Protein AF-A0AAN6IRT6-F1 (afdb_monomer)

pLDDT: mean 88.15, std 13.78, range [31.42, 97.19]

Foldseek 3Di:
DPPVPDDDDDLDAADDAQLVQLVVLCVVCSVCLVVDDPLRNLLSSLVSVQSRDDPPDGDDLQRDKDWDADDPGHIDIDGHPRCVVSVVVNVVVVVPVPD

Structure (mmCIF, N/CA/C/O backbone):
data_AF-A0AAN6IRT6-F1
#
_entry.id   AF-A0AAN6IRT6-F1
#
loop_
_atom_site.group_PDB
_atom_site.id
_atom_site.type_symbol
_atom_site.label_atom_id
_atom_site.label_alt_id
_atom_site.label_comp_id
_atom_site.label_asym_id
_atom_site.label_entity_id
_atom_site.label_seq_id
_atom_site.pdbx_PDB_ins_code
_atom_site.Cartn_x
_atom_site.Cartn_y
_atom_site.Cartn_z
_atom_site.occupancy
_atom_site.B_iso_or_equiv
_atom_site.auth_seq_id
_atom_site.auth_comp_id
_atom_site.auth_asym_id
_atom_site.auth_atom_id
_atom_site.pdbx_PDB_model_num
ATOM 1 N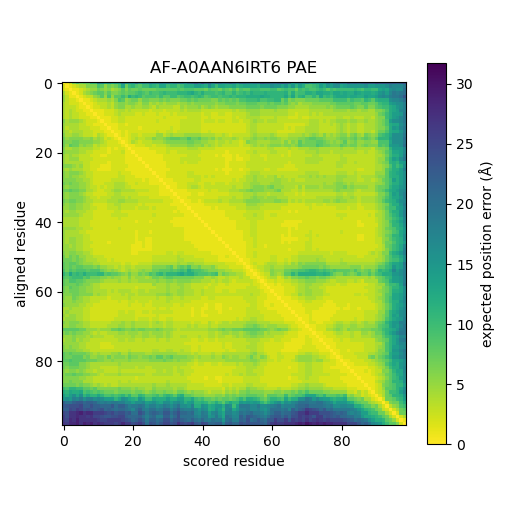 N . PHE A 1 1 ? 12.319 10.567 -4.037 1.00 60.25 1 PHE A N 1
ATOM 2 C CA . PHE A 1 1 ? 13.339 11.628 -3.938 1.00 60.25 1 PHE A CA 1
ATOM 3 C C . PHE A 1 1 ? 13.469 12.050 -2.490 1.00 60.25 1 PHE A C 1
ATOM 5 O O . PHE A 1 1 ? 12.480 12.479 -1.904 1.00 60.25 1 PHE A O 1
ATOM 12 N N . SER A 1 2 ? 14.647 11.890 -1.892 1.00 78.75 2 SER A N 1
ATOM 13 C CA . SER A 1 2 ? 14.955 12.582 -0.638 1.00 78.75 2 SER A CA 1
ATOM 14 C C . SER A 1 2 ? 15.363 14.036 -0.937 1.00 78.75 2 SER A C 1
ATOM 16 O O . SER A 1 2 ? 15.842 14.312 -2.040 1.00 78.75 2 SER A O 1
ATOM 18 N N . PRO A 1 3 ? 15.262 14.969 0.028 1.00 85.44 3 PRO A N 1
ATOM 19 C CA . PRO A 1 3 ? 15.783 16.335 -0.128 1.00 85.44 3 PRO A CA 1
ATOM 20 C C . PRO A 1 3 ? 17.285 16.398 -0.464 1.00 85.44 3 PRO A C 1
ATOM 22 O O . PRO A 1 3 ? 17.763 17.410 -0.963 1.00 85.44 3 PRO A O 1
ATOM 25 N N . SER A 1 4 ? 18.025 15.311 -0.216 1.00 88.38 4 SER A N 1
ATOM 26 C CA . SER A 1 4 ? 19.441 15.142 -0.562 1.00 88.38 4 SER A CA 1
ATOM 27 C C . SER A 1 4 ? 19.699 14.688 -2.006 1.00 88.38 4 SER A C 1
ATOM 29 O O . SER A 1 4 ? 20.850 14.465 -2.369 1.00 88.38 4 SER A O 1
ATOM 31 N N . GLY A 1 5 ? 18.659 14.529 -2.832 1.00 89.81 5 GLY A N 1
ATOM 32 C CA . GLY A 1 5 ? 18.799 14.144 -4.240 1.00 89.81 5 GLY A CA 1
ATOM 33 C C . GLY A 1 5 ? 19.062 12.655 -4.474 1.00 89.81 5 GLY A C 1
ATOM 34 O O . GLY A 1 5 ? 19.380 12.265 -5.593 1.00 89.81 5 GLY A O 1
ATOM 35 N N . ILE A 1 6 ? 18.909 11.809 -3.450 1.00 90.88 6 ILE A N 1
ATOM 36 C CA . ILE A 1 6 ? 19.066 10.360 -3.597 1.00 90.88 6 ILE A CA 1
ATOM 37 C C . ILE A 1 6 ? 17.777 9.769 -4.180 1.00 90.88 6 ILE A C 1
ATOM 39 O O . ILE A 1 6 ? 16.659 10.060 -3.726 1.00 90.88 6 ILE A O 1
ATOM 43 N N . VAL A 1 7 ? 17.958 8.925 -5.195 1.00 89.50 7 VAL A N 1
ATOM 44 C CA . VAL A 1 7 ? 16.911 8.149 -5.859 1.00 89.50 7 VAL A CA 1
ATOM 45 C C . VAL A 1 7 ? 17.329 6.690 -5.812 1.00 89.50 7 VAL A C 1
ATOM 47 O O . VAL A 1 7 ? 18.421 6.341 -6.252 1.00 89.50 7 VAL A O 1
ATOM 50 N N . SER A 1 8 ? 16.474 5.855 -5.241 1.00 90.62 8 SER A N 1
ATOM 51 C CA . SER A 1 8 ? 16.700 4.420 -5.123 1.00 90.62 8 SER A CA 1
ATOM 52 C C . SER A 1 8 ? 15.469 3.679 -5.620 1.00 90.62 8 SER A C 1
ATOM 54 O O . SER A 1 8 ? 14.353 4.194 -5.531 1.00 90.62 8 SER A O 1
ATOM 56 N N . GLU A 1 9 ? 15.697 2.487 -6.152 1.00 92.62 9 GLU A N 1
ATOM 57 C CA . GLU A 1 9 ? 14.650 1.563 -6.573 1.00 92.62 9 GLU A CA 1
ATOM 58 C C . GLU A 1 9 ? 14.217 0.712 -5.374 1.00 92.62 9 GLU A C 1
ATOM 60 O O . GLU A 1 9 ? 15.041 0.350 -4.530 1.00 92.62 9 GLU A O 1
ATOM 65 N N . TYR A 1 10 ? 12.919 0.426 -5.274 1.00 91.94 10 TYR A N 1
ATOM 66 C CA . TYR A 1 10 ? 12.336 -0.283 -4.137 1.00 91.94 10 TYR A CA 1
ATOM 67 C C . TYR A 1 10 ? 11.287 -1.287 -4.612 1.00 91.94 10 TYR A C 1
ATOM 69 O O . TYR A 1 10 ? 10.445 -0.942 -5.436 1.00 91.94 10 TYR A O 1
ATOM 77 N N . TYR A 1 11 ? 11.289 -2.482 -4.017 1.00 93.44 11 TYR A N 1
ATOM 78 C CA . TYR A 1 11 ? 10.174 -3.435 -4.122 1.00 93.44 11 TYR A CA 1
ATOM 79 C C . TYR A 1 11 ? 8.972 -3.005 -3.268 1.00 93.44 11 TYR A C 1
ATOM 81 O O . TYR A 1 11 ? 7.825 -3.208 -3.643 1.00 93.44 11 TYR A O 1
ATOM 89 N N . GLY A 1 12 ? 9.233 -2.371 -2.122 1.00 92.81 12 GLY A N 1
ATOM 90 C CA . GLY A 1 12 ? 8.223 -1.791 -1.244 1.00 92.81 12 GLY A CA 1
ATOM 91 C C . GLY A 1 12 ? 8.828 -0.650 -0.432 1.00 92.81 12 GLY A C 1
ATOM 92 O O . GLY A 1 12 ? 9.984 -0.720 -0.010 1.00 92.81 12 GLY A O 1
ATOM 93 N N . TYR A 1 13 ? 8.068 0.426 -0.237 1.00 94.06 13 TYR A N 1
ATOM 94 C CA . TYR A 1 13 ? 8.521 1.584 0.527 1.00 94.06 13 TYR A CA 1
ATOM 95 C C . TYR A 1 13 ? 7.364 2.264 1.258 1.00 94.06 13 TYR A C 1
ATOM 97 O O . TYR A 1 13 ? 6.219 2.208 0.822 1.00 94.06 13 TYR A O 1
ATOM 105 N N . SER A 1 14 ? 7.677 2.951 2.355 1.00 94.25 14 SER A N 1
ATOM 106 C CA . SER A 1 14 ? 6.714 3.730 3.137 1.00 94.25 14 SER A CA 1
ATOM 10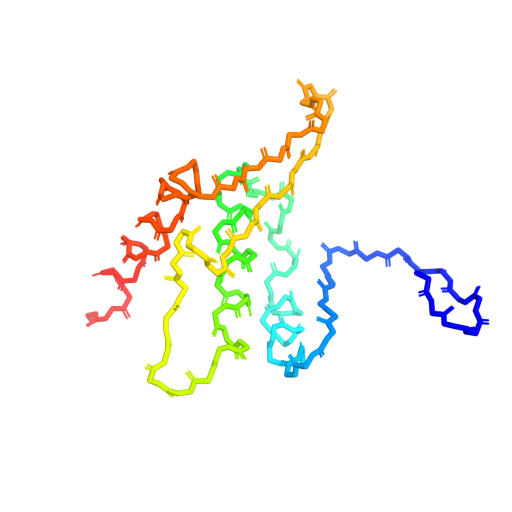7 C C . SER A 1 14 ? 7.331 5.056 3.564 1.00 94.25 14 SER A C 1
ATOM 109 O O . SER A 1 14 ? 8.510 5.110 3.925 1.00 94.25 14 SER A O 1
ATOM 111 N N . ILE A 1 15 ? 6.530 6.118 3.578 1.00 92.06 15 ILE A N 1
ATOM 112 C CA . ILE A 1 15 ? 6.961 7.475 3.933 1.00 92.06 15 ILE A CA 1
ATOM 113 C C . ILE A 1 15 ? 5.992 8.124 4.918 1.00 92.06 15 ILE A C 1
ATOM 115 O O . ILE A 1 15 ? 4.831 7.742 5.003 1.00 92.06 15 ILE A O 1
ATOM 119 N N . GLY A 1 16 ? 6.474 9.131 5.649 1.00 90.44 16 GLY A N 1
ATOM 120 C CA . GLY A 1 16 ? 5.659 9.915 6.575 1.00 90.44 16 GLY A CA 1
ATOM 121 C C . GLY A 1 16 ? 5.743 9.452 8.030 1.00 90.44 16 GLY A C 1
ATOM 122 O O . GLY A 1 16 ? 6.659 8.725 8.432 1.00 90.44 16 GLY A O 1
ATOM 123 N N . ALA A 1 17 ? 4.802 9.933 8.843 1.00 87.56 17 ALA A N 1
ATOM 124 C CA . ALA A 1 17 ? 4.759 9.658 10.274 1.00 87.56 17 ALA A CA 1
ATOM 125 C C . ALA A 1 17 ? 4.494 8.170 10.543 1.00 87.56 17 ALA A C 1
ATOM 127 O O . ALA A 1 17 ? 3.642 7.570 9.902 1.00 87.56 17 ALA A O 1
ATOM 128 N N . ARG A 1 18 ? 5.214 7.586 11.511 1.00 87.88 18 ARG A N 1
ATOM 129 C CA . ARG A 1 18 ? 5.096 6.162 11.896 1.00 87.88 18 ARG A CA 1
ATOM 130 C C . ARG A 1 18 ? 5.336 5.170 10.747 1.00 87.88 18 ARG A C 1
ATOM 132 O O . ARG A 1 18 ? 5.030 3.998 10.888 1.00 87.88 18 ARG A O 1
ATOM 139 N N . SER A 1 19 ? 5.971 5.602 9.658 1.00 91.75 19 SER A N 1
ATOM 140 C CA . SER A 1 19 ? 6.266 4.750 8.497 1.00 91.75 19 SER A CA 1
ATOM 141 C C . SER A 1 19 ? 7.179 3.560 8.808 1.00 91.75 19 SER A C 1
ATOM 143 O O . SER A 1 19 ? 7.193 2.599 8.054 1.00 91.75 19 SER A O 1
ATOM 145 N N . GLN A 1 20 ? 7.912 3.563 9.926 1.00 93.50 20 GLN A N 1
ATOM 146 C CA . GLN A 1 20 ? 8.778 2.437 10.282 1.00 93.50 20 GLN A CA 1
ATOM 147 C C . GLN A 1 20 ? 8.007 1.119 10.496 1.00 93.50 20 GLN A C 1
ATOM 149 O O . GLN A 1 20 ? 8.546 0.056 10.181 1.00 93.50 20 GLN A O 1
ATOM 154 N N . SER A 1 21 ? 6.765 1.160 10.996 1.00 92.62 21 SER A N 1
ATOM 155 C CA . SER A 1 21 ? 5.946 -0.051 11.157 1.00 92.62 21 SER A CA 1
ATOM 156 C C . SER A 1 21 ? 5.517 -0.615 9.800 1.00 92.62 21 SER A 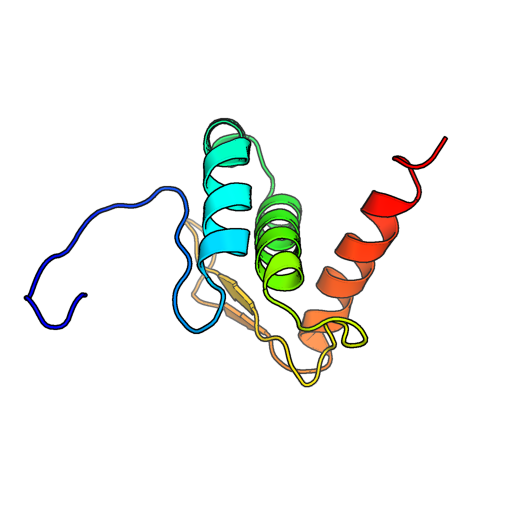C 1
ATOM 158 O O . SER A 1 21 ? 5.788 -1.784 9.529 1.00 92.62 21 SER A O 1
ATOM 160 N N . ALA A 1 22 ? 5.001 0.234 8.903 1.00 94.44 22 ALA A N 1
ATOM 161 C CA . ALA A 1 22 ? 4.729 -0.134 7.510 1.00 94.44 22 ALA A CA 1
ATOM 162 C C . ALA A 1 22 ? 5.968 -0.704 6.813 1.00 94.44 22 ALA A C 1
ATOM 164 O O . ALA A 1 22 ? 5.898 -1.748 6.173 1.00 94.44 22 ALA A O 1
ATOM 165 N N . ARG A 1 23 ? 7.128 -0.057 6.974 1.00 94.56 23 ARG A N 1
ATOM 166 C CA . ARG A 1 23 ? 8.389 -0.519 6.387 1.00 94.56 23 ARG A CA 1
ATOM 167 C C . ARG A 1 23 ? 8.749 -1.926 6.852 1.00 94.56 23 ARG A C 1
ATOM 169 O O . ARG A 1 23 ? 9.100 -2.761 6.032 1.00 94.56 23 ARG A O 1
ATOM 176 N N . THR A 1 24 ? 8.602 -2.191 8.148 1.00 94.69 24 THR A N 1
ATOM 177 C CA . THR A 1 24 ? 8.867 -3.512 8.735 1.00 94.69 24 THR A CA 1
ATOM 178 C C . THR A 1 24 ? 7.926 -4.577 8.161 1.00 94.69 24 THR A C 1
ATOM 180 O O . THR A 1 24 ? 8.350 -5.706 7.930 1.00 94.69 24 THR A O 1
ATOM 183 N N . ASN A 1 25 ? 6.659 -4.233 7.911 1.00 93.19 25 ASN A N 1
ATOM 184 C CA . ASN A 1 25 ? 5.703 -5.126 7.256 1.00 93.19 25 ASN A CA 1
ATOM 185 C C . ASN A 1 25 ? 6.136 -5.438 5.811 1.00 93.19 25 ASN A C 1
ATOM 187 O O . ASN A 1 25 ? 6.252 -6.602 5.431 1.00 93.19 25 ASN A O 1
ATOM 191 N N . LEU A 1 26 ? 6.476 -4.406 5.035 1.00 94.75 26 LEU A N 1
ATOM 192 C CA . LEU A 1 26 ? 6.936 -4.550 3.651 1.00 94.75 26 LEU A CA 1
ATOM 193 C C . LEU A 1 26 ? 8.238 -5.367 3.556 1.00 94.75 26 LEU A C 1
ATOM 195 O O . LEU A 1 26 ? 8.341 -6.258 2.719 1.00 94.75 26 LEU A O 1
ATOM 199 N N . GLU A 1 27 ? 9.203 -5.129 4.449 1.00 93.62 27 GLU A N 1
ATOM 200 C CA . GLU A 1 27 ? 10.481 -5.860 4.518 1.00 93.62 27 GLU A CA 1
ATOM 201 C C . GLU A 1 27 ? 10.306 -7.364 4.790 1.00 93.62 27 GLU A C 1
ATOM 203 O O . GLU A 1 27 ? 11.152 -8.159 4.387 1.00 93.62 27 GLU A O 1
ATOM 208 N N . ARG A 1 28 ? 9.216 -7.779 5.444 1.00 93.44 28 ARG A N 1
ATOM 209 C CA . ARG A 1 28 ? 8.921 -9.201 5.688 1.00 93.44 28 ARG A CA 1
ATOM 210 C C . ARG A 1 28 ? 8.290 -9.892 4.483 1.00 93.44 28 ARG A C 1
ATOM 212 O O . ARG A 1 28 ? 8.524 -11.080 4.289 1.00 93.44 28 ARG A O 1
ATOM 219 N N . ASN A 1 29 ? 7.504 -9.160 3.696 1.00 91.88 29 ASN A N 1
ATOM 220 C CA . ASN A 1 29 ? 6.624 -9.737 2.679 1.00 91.88 29 ASN A CA 1
ATOM 221 C C . ASN A 1 29 ? 7.115 -9.536 1.232 1.00 91.88 29 ASN A C 1
ATOM 223 O O . ASN A 1 29 ? 6.610 -10.204 0.334 1.00 91.88 29 ASN A O 1
ATOM 227 N N . PHE A 1 30 ? 8.109 -8.668 0.987 1.00 93.62 30 PHE A N 1
ATOM 228 C CA . PHE A 1 30 ? 8.478 -8.252 -0.378 1.00 93.62 30 PHE A CA 1
ATOM 229 C C . PHE A 1 30 ? 8.891 -9.390 -1.320 1.00 93.62 30 PHE A C 1
ATOM 231 O O . PHE A 1 30 ? 8.673 -9.281 -2.523 1.00 93.62 30 PHE A O 1
ATOM 238 N N . ASN A 1 31 ? 9.459 -10.481 -0.796 1.00 93.81 31 ASN A N 1
ATOM 239 C CA . ASN A 1 31 ? 9.880 -11.622 -1.616 1.00 93.81 31 ASN A CA 1
ATOM 240 C C . ASN A 1 31 ? 8.707 -12.314 -2.329 1.00 93.81 31 ASN A C 1
ATOM 242 O O . ASN A 1 31 ? 8.935 -12.978 -3.330 1.00 93.81 31 ASN A O 1
ATOM 246 N N . GLY A 1 32 ? 7.480 -12.183 -1.813 1.00 92.44 32 GLY A N 1
ATOM 247 C CA . GLY A 1 32 ? 6.285 -12.787 -2.406 1.00 92.44 32 GLY A CA 1
ATOM 248 C C . GLY A 1 32 ? 5.502 -11.855 -3.330 1.00 92.44 32 GLY A C 1
ATOM 249 O O . GLY A 1 32 ? 4.509 -12.285 -3.901 1.00 92.44 32 GLY A O 1
ATOM 250 N N . PHE A 1 33 ? 5.899 -10.584 -3.479 1.00 93.81 33 PHE A N 1
ATOM 251 C CA . PHE A 1 33 ? 5.101 -9.595 -4.218 1.00 93.81 33 PHE A CA 1
ATOM 252 C C . PHE A 1 33 ? 4.934 -9.920 -5.703 1.00 93.81 33 PHE A C 1
ATOM 254 O O . PHE A 1 33 ? 3.916 -9.550 -6.280 1.00 93.81 33 PHE A O 1
ATOM 261 N N . GLU A 1 34 ? 5.901 -10.604 -6.316 1.00 93.25 34 GLU A N 1
ATOM 262 C CA . GLU A 1 34 ? 5.833 -10.979 -7.735 1.00 93.25 34 GLU A CA 1
ATOM 263 C C . GLU A 1 34 ? 4.730 -12.005 -8.027 1.00 93.25 34 GLU A C 1
ATOM 265 O O . GLU A 1 34 ? 4.198 -12.024 -9.137 1.00 93.25 34 GLU A O 1
ATOM 270 N N . ASP A 1 35 ? 4.358 -12.809 -7.029 1.00 94.62 35 ASP A N 1
ATOM 271 C CA . ASP A 1 35 ? 3.333 -13.846 -7.150 1.00 94.62 35 ASP A CA 1
ATOM 272 C C . ASP A 1 35 ? 1.921 -13.331 -6.817 1.00 94.62 35 ASP A C 1
ATOM 274 O O . ASP A 1 35 ? 0.937 -14.038 -7.041 1.00 94.62 35 ASP A O 1
ATOM 278 N N . LEU A 1 36 ? 1.797 -12.107 -6.287 1.00 94.06 36 LEU A N 1
ATOM 279 C CA . LEU A 1 36 ? 0.510 -11.533 -5.890 1.00 94.06 36 LEU A CA 1
ATOM 280 C C . LEU A 1 36 ? -0.271 -11.005 -7.097 1.00 94.06 36 LEU A C 1
ATOM 282 O O . LEU A 1 36 ? 0.252 -10.299 -7.963 1.00 94.06 36 LEU A O 1
ATOM 286 N N . SER A 1 37 ? -1.580 -11.251 -7.102 1.00 94.12 37 SER A N 1
ATOM 287 C CA . SER A 1 37 ? -2.504 -10.505 -7.954 1.00 94.12 37 SER A CA 1
ATOM 288 C C . SER A 1 37 ? -2.569 -9.028 -7.540 1.00 94.12 37 SER A C 1
ATOM 290 O O . SER A 1 37 ? -2.191 -8.645 -6.432 1.00 94.12 37 SER A O 1
ATOM 292 N N . LEU A 1 38 ? -3.114 -8.172 -8.414 1.00 93.12 38 LEU A N 1
ATOM 293 C CA . LEU A 1 38 ? -3.281 -6.743 -8.121 1.00 93.12 38 LEU A CA 1
ATOM 294 C C . LEU A 1 38 ? -4.036 -6.501 -6.801 1.00 93.12 38 LEU A C 1
ATOM 296 O O . LEU A 1 38 ? -3.623 -5.663 -6.003 1.00 93.12 38 LEU A O 1
ATOM 300 N N . ASN A 1 39 ? -5.120 -7.242 -6.561 1.00 92.81 39 ASN A N 1
ATOM 301 C CA . ASN A 1 39 ? -5.938 -7.077 -5.360 1.00 92.81 39 ASN A CA 1
ATOM 302 C C . ASN A 1 39 ? -5.184 -7.508 -4.097 1.00 92.81 39 ASN A C 1
ATOM 304 O O . ASN A 1 39 ? -5.249 -6.819 -3.082 1.00 92.81 39 ASN A O 1
ATOM 308 N N . GLU A 1 40 ? -4.424 -8.603 -4.165 1.00 93.25 40 GLU A N 1
ATOM 309 C CA . GLU A 1 40 ? -3.600 -9.071 -3.046 1.00 93.25 40 GLU A CA 1
ATOM 310 C C . GLU A 1 40 ? -2.445 -8.111 -2.748 1.00 93.25 40 GLU A C 1
ATOM 312 O O . GLU A 1 40 ? -2.140 -7.855 -1.582 1.00 93.25 40 GLU A O 1
ATOM 317 N N . LEU A 1 41 ? -1.837 -7.525 -3.784 1.00 94.62 41 LEU A N 1
ATOM 318 C CA . LEU A 1 41 ? -0.783 -6.528 -3.626 1.00 94.62 41 LEU A CA 1
ATOM 319 C C . LEU A 1 41 ? -1.319 -5.244 -2.977 1.00 94.62 41 LEU A C 1
ATOM 321 O O . LEU A 1 41 ? -0.695 -4.710 -2.057 1.00 94.62 41 LEU A O 1
ATOM 325 N N . ILE A 1 42 ? -2.501 -4.778 -3.397 1.00 95.25 42 ILE A N 1
ATOM 326 C CA . ILE A 1 42 ? -3.187 -3.642 -2.764 1.00 95.25 42 ILE A CA 1
ATOM 327 C C . ILE A 1 42 ? -3.510 -3.968 -1.301 1.00 95.25 42 ILE A C 1
ATOM 329 O O . ILE A 1 42 ? -3.181 -3.174 -0.419 1.00 95.25 42 ILE A O 1
ATOM 333 N N . ALA A 1 43 ? -4.065 -5.150 -1.019 1.00 93.06 43 ALA A N 1
ATOM 334 C CA . ALA A 1 43 ? -4.348 -5.587 0.347 1.00 93.06 43 ALA A CA 1
ATOM 335 C C . ALA A 1 43 ? -3.072 -5.649 1.208 1.00 93.06 43 ALA A C 1
ATOM 337 O O . ALA A 1 43 ? -3.078 -5.195 2.351 1.00 93.06 43 ALA A O 1
ATOM 338 N N . SER A 1 44 ? -1.947 -6.130 0.665 1.00 93.38 44 SER A N 1
ATOM 339 C CA . SER A 1 44 ? -0.650 -6.105 1.355 1.00 93.38 44 SER A CA 1
ATOM 340 C C . SER A 1 44 ? -0.197 -4.677 1.683 1.00 93.38 44 SER A C 1
ATOM 342 O O . SER A 1 44 ? 0.320 -4.432 2.775 1.00 93.38 44 SER A O 1
ATOM 344 N N . GLY A 1 45 ? -0.404 -3.725 0.770 1.00 94.69 45 GLY A N 1
ATOM 345 C CA . GLY A 1 45 ? -0.132 -2.307 1.009 1.00 94.69 45 GLY A CA 1
ATOM 346 C C . GLY A 1 45 ? -1.019 -1.711 2.106 1.00 94.69 45 GLY A C 1
ATOM 347 O O . GLY A 1 45 ? -0.519 -1.004 2.983 1.00 94.69 45 GLY A O 1
ATOM 348 N N . LEU A 1 46 ? -2.313 -2.044 2.109 1.00 94.56 46 LEU A N 1
ATOM 349 C CA . LEU A 1 46 ? -3.269 -1.604 3.130 1.00 94.56 46 LEU A CA 1
ATOM 350 C C . LEU A 1 46 ? -2.955 -2.192 4.513 1.00 94.56 46 LEU A C 1
ATOM 352 O O . LEU A 1 46 ? -3.007 -1.460 5.500 1.00 94.56 46 LEU A O 1
ATOM 356 N N . ARG A 1 47 ? -2.533 -3.464 4.597 1.00 92.50 47 ARG A N 1
ATOM 357 C CA . ARG A 1 47 ? -2.034 -4.075 5.847 1.00 92.50 47 ARG A CA 1
ATOM 358 C C . ARG A 1 47 ? -0.853 -3.291 6.410 1.00 92.50 47 ARG A C 1
ATOM 360 O O . ARG A 1 47 ? -0.866 -2.917 7.580 1.00 92.50 47 ARG A O 1
ATOM 367 N N . ALA A 1 48 ? 0.135 -2.983 5.568 1.00 94.00 48 ALA A N 1
ATOM 368 C CA . ALA A 1 48 ? 1.284 -2.185 5.981 1.00 94.00 48 ALA A CA 1
ATOM 369 C C . ALA A 1 48 ? 0.875 -0.764 6.414 1.00 94.00 48 ALA A C 1
ATOM 371 O O . ALA A 1 48 ? 1.396 -0.248 7.401 1.00 94.00 48 ALA A O 1
ATOM 372 N N . LEU A 1 49 ? -0.074 -0.132 5.715 1.00 94.06 49 LEU A N 1
ATOM 373 C CA . LEU A 1 49 ? -0.588 1.192 6.073 1.00 94.06 49 LEU A CA 1
ATOM 374 C C . LEU A 1 49 ? -1.324 1.175 7.419 1.00 94.06 49 LEU A C 1
ATOM 376 O O . LEU A 1 49 ? -1.123 2.078 8.234 1.00 94.06 49 LEU A O 1
ATOM 380 N N . ARG A 1 50 ? -2.124 0.142 7.686 1.00 91.69 50 ARG A N 1
ATOM 381 C CA . ARG A 1 50 ? -2.863 -0.026 8.943 1.00 91.69 50 ARG A CA 1
ATOM 382 C C . ARG A 1 50 ? -1.932 -0.067 10.152 1.00 91.69 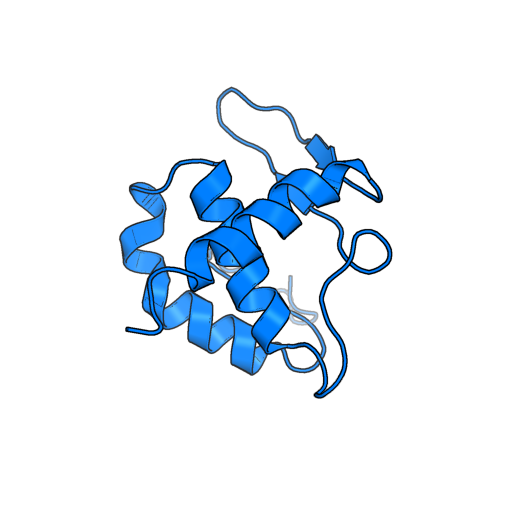50 ARG A C 1
ATOM 384 O O . ARG A 1 50 ? -2.226 0.568 11.161 1.00 91.69 50 ARG A O 1
ATOM 391 N N . ASP A 1 51 ? -0.760 -0.688 10.020 1.00 90.31 51 ASP A N 1
ATOM 392 C CA . ASP A 1 51 ? 0.263 -0.720 11.075 1.00 90.31 51 ASP A CA 1
ATOM 393 C C . ASP A 1 51 ? 0.801 0.683 11.444 1.00 90.31 51 ASP A C 1
ATOM 395 O O . ASP A 1 51 ? 1.501 0.849 12.448 1.00 90.31 51 ASP A O 1
ATOM 399 N N . THR A 1 52 ? 0.509 1.718 10.648 1.00 92.19 52 THR A N 1
ATOM 400 C CA . THR A 1 52 ? 0.882 3.120 10.929 1.00 92.19 52 THR A CA 1
ATOM 401 C C . THR A 1 52 ? -0.205 3.905 11.670 1.00 92.19 52 THR A C 1
ATOM 403 O O . THR A 1 52 ? 0.058 5.004 12.182 1.00 92.19 52 THR A O 1
ATOM 406 N N . VAL A 1 53 ? -1.420 3.355 11.742 1.00 90.38 53 VAL A N 1
ATOM 407 C CA . VAL A 1 53 ? -2.596 4.008 12.318 1.00 90.38 53 VAL A CA 1
ATOM 408 C C . VAL A 1 53 ? -2.479 4.046 13.845 1.00 90.38 53 VAL A C 1
ATOM 410 O O . VAL A 1 53 ? -1.926 3.158 14.492 1.00 90.38 53 VAL A O 1
ATOM 413 N N . GLN A 1 54 ? -2.951 5.138 14.453 1.00 86.94 54 GLN A N 1
ATOM 414 C CA . GLN A 1 54 ? -2.953 5.274 15.912 1.00 86.94 54 GLN A CA 1
ATOM 415 C C . GLN A 1 54 ? -3.919 4.268 16.544 1.00 86.94 54 GLN A C 1
ATOM 417 O O . GLN A 1 54 ? -4.982 4.002 15.991 1.00 86.94 54 GLN A O 1
ATOM 422 N N . GLN A 1 55 ? -3.599 3.792 17.749 1.00 84.62 55 GLN A N 1
ATOM 423 C CA . GLN A 1 55 ? -4.519 2.962 18.529 1.00 84.62 55 GLN A CA 1
ATOM 424 C C . GLN A 1 55 ? -5.905 3.620 18.633 1.00 84.62 55 GLN A C 1
ATOM 426 O O . GLN A 1 55 ? -6.012 4.809 18.942 1.00 84.62 55 GLN A O 1
ATOM 431 N N . GLY A 1 56 ? -6.953 2.837 18.368 1.00 82.50 56 GLY A N 1
ATOM 432 C CA . GLY A 1 56 ? -8.344 3.298 18.393 1.00 82.50 56 GLY A CA 1
ATOM 433 C C . GLY A 1 56 ? -8.822 4.001 17.117 1.00 82.50 56 GLY A C 1
ATOM 434 O O . GLY A 1 56 ? -9.937 4.516 17.109 1.00 82.50 56 GLY A O 1
ATOM 435 N N . LYS A 1 57 ? -8.014 4.033 16.050 1.00 87.62 57 LYS A N 1
ATOM 436 C CA . LYS A 1 57 ? -8.432 4.452 14.704 1.00 87.62 57 LYS A CA 1
ATOM 437 C C . LYS A 1 57 ? -8.315 3.278 13.733 1.00 87.62 57 LYS A C 1
ATOM 439 O O . LYS A 1 57 ? -7.485 2.400 13.942 1.00 87.62 57 LYS A O 1
ATOM 444 N N . GLN A 1 58 ? -9.137 3.293 12.690 1.00 89.44 58 GLN A N 1
ATOM 445 C CA . GLN A 1 58 ? -9.135 2.301 11.615 1.00 89.44 58 GLN A CA 1
ATOM 446 C C . GLN A 1 58 ? -9.004 2.994 10.261 1.00 89.44 58 GLN A C 1
ATOM 448 O O . GLN A 1 58 ? -9.222 4.205 10.157 1.00 89.44 58 GLN A O 1
ATOM 453 N N . LEU A 1 59 ? -8.614 2.228 9.246 1.00 91.44 59 LEU A N 1
ATOM 454 C CA . LEU A 1 59 ? -8.685 2.695 7.868 1.00 91.44 59 LEU A CA 1
ATOM 455 C C . LEU A 1 59 ? -10.149 2.739 7.429 1.00 91.44 59 LEU A C 1
ATOM 457 O O . LEU A 1 59 ? -10.926 1.844 7.749 1.00 91.44 59 LEU A O 1
ATOM 461 N N . ASP A 1 60 ? -10.515 3.800 6.729 1.00 92.75 60 ASP A N 1
ATOM 462 C CA . ASP A 1 60 ? -11.835 3.983 6.139 1.00 92.75 60 ASP A CA 1
ATOM 463 C C . ASP A 1 60 ? -11.710 4.724 4.800 1.00 92.75 60 ASP A C 1
ATOM 465 O O . ASP A 1 60 ? -10.648 5.250 4.445 1.00 92.75 60 ASP A O 1
ATOM 469 N N . SER A 1 61 ? -12.816 4.784 4.063 1.00 93.88 61 SER A N 1
ATOM 470 C CA . SER A 1 61 ? -12.905 5.452 2.761 1.00 93.88 61 SER A CA 1
ATOM 471 C C . SER A 1 61 ? -12.641 6.961 2.803 1.00 93.88 61 SER A C 1
ATOM 473 O O . SER A 1 61 ? -12.361 7.568 1.772 1.00 93.88 61 SER A O 1
ATOM 475 N N . MET A 1 62 ? -12.693 7.590 3.980 1.00 92.56 62 MET A N 1
ATOM 476 C CA . MET A 1 62 ? -12.443 9.023 4.153 1.00 92.56 62 MET A CA 1
ATOM 477 C C . MET A 1 62 ? -10.975 9.331 4.461 1.00 92.56 62 MET A C 1
ATOM 479 O O . MET A 1 62 ? -10.553 10.483 4.343 1.00 92.56 62 MET A O 1
ATOM 483 N N . ASN A 1 63 ? -10.198 8.331 4.884 1.00 91.94 63 ASN A N 1
ATOM 484 C CA . ASN A 1 63 ? -8.810 8.493 5.308 1.00 91.94 63 ASN A CA 1
ATOM 485 C C . ASN A 1 63 ? -7.798 7.691 4.474 1.00 91.94 63 ASN A C 1
ATOM 487 O O . ASN A 1 63 ? -6.599 7.750 4.756 1.00 91.94 63 ASN A O 1
ATOM 491 N N . THR A 1 64 ? -8.272 6.984 3.446 1.00 94.81 64 THR A N 1
ATOM 492 C CA . THR A 1 64 ? -7.462 6.126 2.582 1.00 94.81 64 THR A CA 1
ATOM 493 C C . THR A 1 64 ? -7.697 6.457 1.111 1.00 94.81 64 THR A C 1
ATOM 495 O O . THR A 1 64 ? -8.830 6.594 0.664 1.00 94.81 64 THR A O 1
ATOM 498 N N . SER A 1 65 ? -6.599 6.534 0.362 1.00 96.31 65 SER A N 1
ATOM 499 C CA . SER A 1 65 ? -6.568 6.698 -1.093 1.00 96.31 65 SER A CA 1
ATOM 500 C C . SER A 1 65 ? -5.675 5.613 -1.681 1.00 96.31 65 SER A C 1
ATOM 502 O O . SER A 1 65 ? -4.622 5.307 -1.112 1.00 96.31 65 SER A O 1
ATOM 504 N N . ILE A 1 66 ? -6.058 5.042 -2.822 1.00 97.12 66 ILE A N 1
ATOM 505 C CA . ILE A 1 66 ? -5.311 3.958 -3.474 1.00 97.12 66 ILE A CA 1
ATOM 506 C C . ILE A 1 66 ? -4.968 4.379 -4.900 1.00 97.12 66 ILE A C 1
ATOM 508 O O . ILE A 1 66 ? -5.831 4.805 -5.658 1.00 97.12 66 ILE A O 1
ATOM 512 N N . GLY A 1 67 ? -3.703 4.239 -5.290 1.00 97.06 67 GLY A N 1
ATOM 513 C CA . GLY A 1 67 ? -3.256 4.490 -6.658 1.00 97.06 67 GLY A CA 1
ATOM 514 C C . GLY A 1 67 ? -2.451 3.318 -7.199 1.00 97.06 67 GLY A C 1
ATOM 515 O O . GLY A 1 67 ? -1.566 2.814 -6.508 1.00 97.06 67 GLY A O 1
ATOM 516 N N . PHE A 1 68 ? -2.727 2.894 -8.432 1.00 96.75 68 PHE A N 1
ATOM 517 C CA . PHE A 1 68 ? -1.992 1.805 -9.083 1.00 96.75 68 PHE A CA 1
ATOM 518 C C . PHE A 1 68 ? -1.835 2.016 -10.595 1.00 96.75 68 PHE A C 1
ATOM 520 O O . PHE A 1 68 ? -2.593 2.744 -11.236 1.00 96.75 68 PHE A O 1
ATOM 527 N N . VAL A 1 69 ? -0.812 1.377 -11.164 1.00 97.19 69 VAL A N 1
ATOM 528 C CA . VAL A 1 69 ? -0.451 1.405 -12.589 1.00 97.19 69 VAL A CA 1
ATOM 529 C C . VAL A 1 69 ? 0.252 0.091 -12.946 1.00 97.19 69 VAL A C 1
ATOM 531 O O . VAL A 1 69 ? 0.864 -0.532 -12.081 1.00 97.19 69 VAL A O 1
ATOM 534 N N . GLY A 1 70 ? 0.180 -0.345 -14.204 1.00 95.38 70 GLY A N 1
ATOM 535 C CA . GLY A 1 70 ? 0.801 -1.592 -14.652 1.00 95.38 70 GLY A CA 1
ATOM 536 C C . GLY A 1 70 ? 0.919 -1.694 -16.171 1.00 95.38 70 GLY A C 1
ATOM 537 O O . GLY A 1 70 ? 0.576 -0.764 -16.895 1.00 95.38 70 GLY A O 1
ATOM 538 N N . LYS A 1 71 ? 1.397 -2.844 -16.662 1.00 92.62 71 LYS A N 1
ATOM 539 C CA . LYS A 1 71 ? 1.628 -3.099 -18.097 1.00 92.62 71 LYS A CA 1
ATOM 540 C C . LYS A 1 71 ? 0.397 -2.804 -18.962 1.00 92.62 71 LYS A C 1
ATOM 542 O O . LYS A 1 71 ? 0.513 -2.121 -19.974 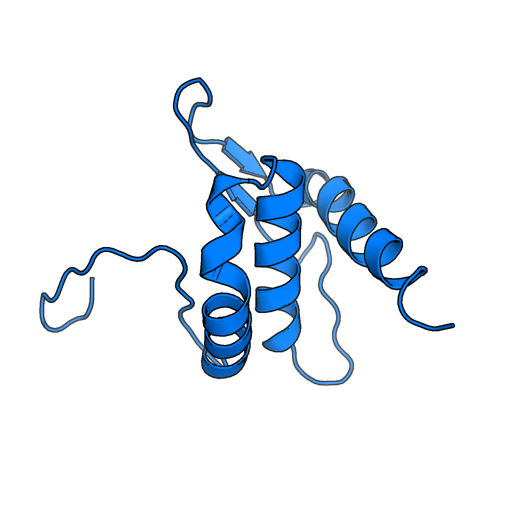1.00 92.62 71 LYS A O 1
ATOM 547 N N . ASP A 1 72 ? -0.762 -3.283 -18.519 1.00 93.81 72 ASP A N 1
ATOM 548 C CA . ASP A 1 72 ? -2.044 -3.153 -19.222 1.00 93.81 72 ASP A CA 1
ATOM 549 C C . ASP A 1 72 ? -3.031 -2.246 -18.461 1.00 93.81 72 ASP A C 1
ATOM 551 O O . ASP A 1 72 ? -4.216 -2.175 -18.785 1.00 93.81 72 ASP A O 1
ATOM 555 N N . THR A 1 73 ? -2.530 -1.512 -17.463 1.00 93.81 73 THR A N 1
ATOM 556 C CA . THR A 1 73 ? -3.333 -0.700 -16.546 1.00 93.81 73 THR A CA 1
ATOM 557 C C . THR A 1 73 ? -2.788 0.719 -16.522 1.00 93.81 73 THR A C 1
ATOM 559 O O . THR A 1 73 ? -1.677 0.963 -16.050 1.00 93.81 73 THR A O 1
ATOM 562 N N . LYS A 1 74 ? -3.571 1.677 -17.029 1.00 96.94 74 LYS A N 1
ATOM 563 C CA . LYS A 1 74 ? -3.248 3.106 -16.888 1.00 96.94 74 LYS A CA 1
ATOM 564 C C . LYS A 1 74 ? -3.244 3.494 -15.410 1.00 96.94 74 LYS A C 1
ATOM 566 O O . LYS A 1 74 ? -3.823 2.791 -14.592 1.00 96.94 74 LYS A O 1
ATOM 571 N N . LEU A 1 75 ? -2.608 4.620 -15.087 1.00 97.19 75 LEU A N 1
ATOM 572 C CA . LEU A 1 75 ? -2.676 5.175 -13.740 1.00 97.19 75 LEU A CA 1
ATOM 573 C C . LEU A 1 75 ? -4.144 5.374 -13.343 1.00 97.19 75 LEU A C 1
ATOM 575 O O . LEU A 1 75 ? -4.841 6.190 -13.949 1.00 97.19 75 LEU A O 1
ATOM 579 N N . THR A 1 76 ? -4.564 4.636 -12.325 1.00 96.56 76 THR A N 1
ATOM 580 C CA . THR A 1 76 ? -5.886 4.714 -11.712 1.00 96.56 76 THR A CA 1
ATOM 581 C C . THR A 1 76 ? -5.714 5.199 -10.283 1.00 96.56 76 THR A C 1
ATOM 583 O O . THR A 1 76 ? -4.812 4.747 -9.576 1.00 96.56 76 THR A O 1
ATOM 586 N N . LEU A 1 77 ? -6.571 6.131 -9.879 1.00 97.19 77 LEU A N 1
ATOM 587 C CA . LEU A 1 77 ? -6.653 6.669 -8.528 1.00 97.19 77 LEU A CA 1
ATOM 588 C C . LEU A 1 77 ? -8.059 6.377 -8.015 1.00 97.19 77 LEU A C 1
ATOM 590 O O . L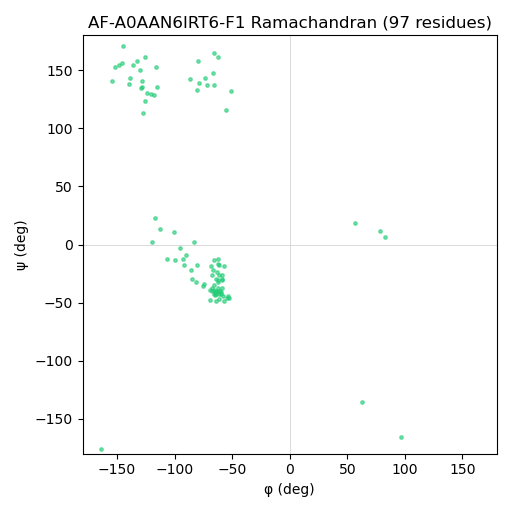EU A 1 77 ? -9.019 6.654 -8.729 1.00 97.19 77 LEU A O 1
ATOM 594 N N . LEU A 1 78 ? -8.145 5.800 -6.825 1.00 96.12 78 LEU A N 1
ATOM 595 C CA . LEU A 1 78 ? -9.380 5.474 -6.129 1.00 96.12 78 LEU A CA 1
ATOM 596 C C . LEU A 1 78 ? -9.417 6.264 -4.826 1.00 96.12 78 LEU A C 1
ATOM 598 O O . LEU A 1 78 ? -8.472 6.196 -4.033 1.00 96.12 78 LEU A O 1
ATOM 602 N N . ASP A 1 79 ? -10.524 6.961 -4.608 1.00 94.44 79 ASP A N 1
ATOM 603 C CA . ASP A 1 79 ? -10.784 7.776 -3.425 1.00 94.44 79 ASP A CA 1
ATOM 604 C C . ASP A 1 79 ? -12.219 7.541 -2.936 1.00 94.44 79 ASP A C 1
ATOM 606 O O . ASP A 1 79 ? -13.111 7.189 -3.712 1.00 94.44 79 ASP A O 1
ATOM 610 N N . GLY A 1 80 ? -12.473 7.761 -1.644 1.00 93.19 80 GLY A N 1
ATOM 611 C CA . GLY A 1 80 ? -13.828 7.654 -1.108 1.00 93.19 80 GLY A CA 1
ATOM 612 C C . GLY A 1 80 ? -14.383 6.235 -1.234 1.00 93.19 80 GLY A C 1
ATOM 613 O O . GLY A 1 80 ? -13.695 5.253 -0.950 1.00 93.19 80 GLY A O 1
ATOM 614 N N . GLU A 1 81 ? -15.638 6.124 -1.669 1.00 91.94 81 GLU A N 1
ATOM 615 C CA . GLU A 1 81 ? -16.368 4.851 -1.759 1.00 91.94 81 GLU A CA 1
ATOM 616 C C . GLU A 1 81 ? -15.68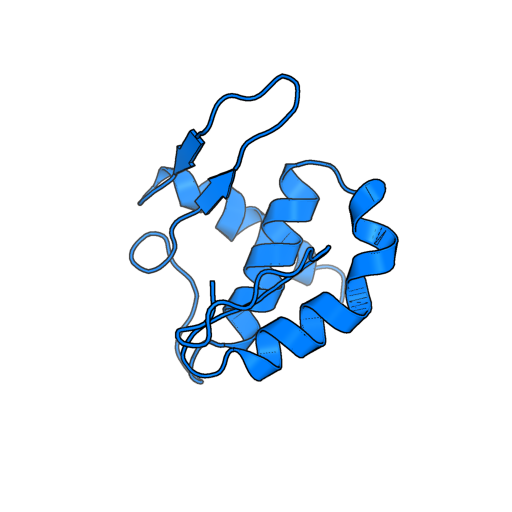3 3.812 -2.662 1.00 91.94 81 GLU A C 1
ATOM 618 O O . GLU A 1 81 ? -15.816 2.614 -2.423 1.00 91.94 81 GLU A O 1
ATOM 623 N N . GLU A 1 82 ? -14.888 4.238 -3.649 1.00 92.44 82 GLU A N 1
ATOM 624 C CA . GLU A 1 82 ? -14.166 3.324 -4.545 1.00 92.44 82 GLU A CA 1
ATOM 625 C C . GLU A 1 82 ? -13.083 2.511 -3.819 1.00 92.44 82 GLU A C 1
ATOM 627 O O . GLU A 1 82 ? -12.696 1.433 -4.271 1.00 92.44 82 GLU A O 1
ATOM 632 N N . THR A 1 83 ? -12.607 3.000 -2.670 1.00 94.75 83 THR A N 1
ATOM 633 C CA . THR A 1 83 ? -11.634 2.281 -1.835 1.00 94.75 83 THR A CA 1
ATOM 634 C C . THR A 1 83 ? -12.284 1.216 -0.956 1.00 94.75 83 THR A C 1
ATOM 636 O O . THR A 1 83 ? -11.592 0.300 -0.511 1.00 94.75 83 THR A O 1
ATOM 639 N N . GLN A 1 84 ? -13.606 1.283 -0.751 1.00 92.38 84 GLN A N 1
ATOM 640 C CA . GLN A 1 84 ? -14.319 0.423 0.195 1.00 92.38 84 GLN A CA 1
ATOM 641 C C . GLN A 1 84 ? -14.165 -1.059 -0.153 1.00 92.38 84 GLN A C 1
ATOM 643 O O . GLN A 1 84 ? -13.840 -1.850 0.720 1.00 92.38 84 GLN A O 1
ATOM 648 N N . ALA A 1 85 ? -14.254 -1.422 -1.435 1.00 91.44 85 ALA A N 1
ATOM 649 C CA . ALA A 1 85 ? -14.091 -2.810 -1.872 1.00 91.44 85 ALA A CA 1
ATOM 650 C C . ALA A 1 85 ? -12.721 -3.417 -1.498 1.00 91.44 85 ALA A C 1
ATOM 652 O O . ALA A 1 85 ? -12.611 -4.619 -1.271 1.00 91.44 85 ALA A O 1
ATOM 653 N N . TYR A 1 86 ? -11.668 -2.595 -1.431 1.00 92.81 86 TYR A N 1
ATOM 654 C CA . TYR A 1 86 ? -10.330 -3.040 -1.030 1.00 92.81 86 TYR A CA 1
ATOM 655 C C . TYR A 1 86 ? -10.147 -3.055 0.489 1.00 92.81 86 TYR A C 1
ATOM 657 O O . TYR A 1 86 ? -9.373 -3.864 1.000 1.00 92.81 86 TYR A O 1
ATOM 665 N N . LEU A 1 87 ? -10.847 -2.169 1.200 1.00 91.56 87 LEU A N 1
ATOM 666 C CA . LEU A 1 87 ? -10.908 -2.171 2.659 1.00 91.56 87 LEU A CA 1
ATOM 667 C C . LEU A 1 87 ? -11.689 -3.390 3.170 1.00 91.56 87 LEU A C 1
ATOM 669 O O . LEU A 1 87 ? -11.239 -4.044 4.099 1.00 91.56 87 LEU A O 1
ATOM 673 N N . ASP A 1 88 ? -12.774 -3.777 2.505 1.00 90.06 88 ASP A N 1
ATOM 674 C CA . ASP A 1 88 ? -13.542 -4.972 2.870 1.00 90.06 88 ASP A CA 1
ATOM 675 C C . ASP A 1 88 ? -12.695 -6.251 2.689 1.00 90.06 88 ASP A C 1
ATOM 677 O O . ASP A 1 88 ? -12.674 -7.127 3.553 1.00 90.06 88 ASP A O 1
ATOM 681 N N . LEU A 1 89 ? -11.896 -6.322 1.614 1.00 85.56 89 LEU A N 1
ATOM 682 C CA . LEU A 1 89 ? -10.960 -7.429 1.368 1.00 85.56 89 LEU A CA 1
ATOM 683 C C . LEU A 1 89 ? -9.872 -7.548 2.455 1.00 85.56 89 LEU A C 1
ATOM 685 O O . LEU A 1 89 ? -9.366 -8.641 2.723 1.00 85.56 89 LEU A O 1
ATOM 689 N N . LEU A 1 90 ? -9.480 -6.423 3.061 1.00 83.81 90 LEU A N 1
ATOM 690 C CA . LEU A 1 90 ? -8.524 -6.401 4.167 1.00 83.81 90 LEU A CA 1
ATOM 691 C C . LEU A 1 90 ? -9.098 -7.111 5.400 1.00 83.81 90 LEU A C 1
A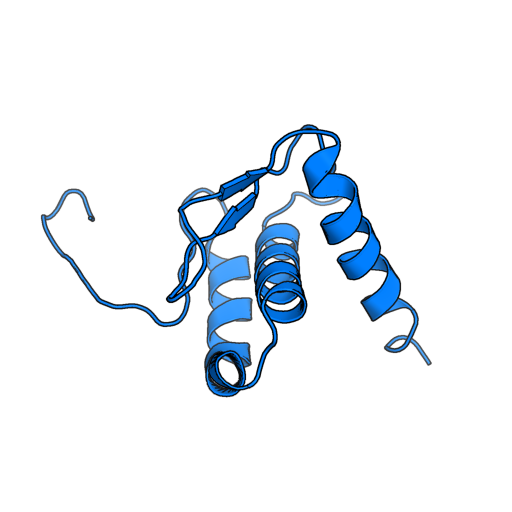TOM 693 O O . LEU A 1 90 ? -8.380 -7.898 6.020 1.00 83.81 90 LEU A O 1
ATOM 697 N N . ASP A 1 91 ? -10.368 -6.848 5.707 1.00 74.31 91 ASP A N 1
ATOM 698 C CA . ASP A 1 91 ? -11.066 -7.367 6.884 1.00 74.31 91 ASP A CA 1
ATOM 699 C C . ASP A 1 91 ? -11.442 -8.854 6.724 1.00 74.31 91 ASP A C 1
ATOM 701 O O . ASP A 1 91 ? -11.343 -9.632 7.675 1.00 74.31 91 ASP A O 1
ATOM 705 N N . GLU A 1 92 ? -11.798 -9.294 5.512 1.00 65.94 92 GLU A N 1
ATOM 706 C CA . GLU A 1 92 ? -12.115 -10.703 5.223 1.00 65.94 92 GLU A CA 1
ATOM 707 C C . GLU A 1 92 ? -10.903 -11.638 5.382 1.00 65.94 92 GLU A C 1
ATOM 709 O O . GLU A 1 92 ? -11.045 -12.772 5.842 1.00 65.94 92 GLU A O 1
ATOM 714 N N . GLY A 1 93 ? -9.697 -11.162 5.053 1.00 56.53 93 GLY A N 1
ATOM 715 C CA . GLY A 1 93 ? -8.465 -11.943 5.189 1.00 56.53 93 GLY A CA 1
ATOM 716 C C . GLY A 1 93 ? -8.045 -12.225 6.637 1.00 56.53 93 GLY A C 1
ATOM 717 O O . GLY A 1 93 ? -7.260 -13.139 6.862 1.00 56.53 93 GLY A O 1
ATOM 718 N N . GLU A 1 94 ? -8.558 -11.479 7.621 1.00 51.16 94 GLU A N 1
ATOM 719 C CA . GLU A 1 94 ? -8.256 -11.698 9.046 1.00 51.16 94 GLU A CA 1
ATOM 720 C C . GLU A 1 94 ? -9.149 -12.747 9.713 1.00 51.16 94 GLU A C 1
ATOM 722 O O . GLU A 1 94 ? -8.748 -13.346 10.714 1.00 51.16 94 GLU A O 1
ATOM 727 N N . ALA A 1 95 ? -10.331 -13.026 9.158 1.00 44.78 95 ALA A N 1
ATOM 728 C CA . ALA A 1 95 ? -11.260 -13.992 9.740 1.00 44.78 95 ALA A CA 1
ATOM 729 C C . ALA A 1 95 ? -10.730 -15.443 9.726 1.00 44.78 95 ALA A C 1
ATOM 731 O O . ALA A 1 95 ? -11.285 -16.289 10.423 1.00 44.78 95 ALA A O 1
ATOM 732 N N . MET A 1 96 ? -9.661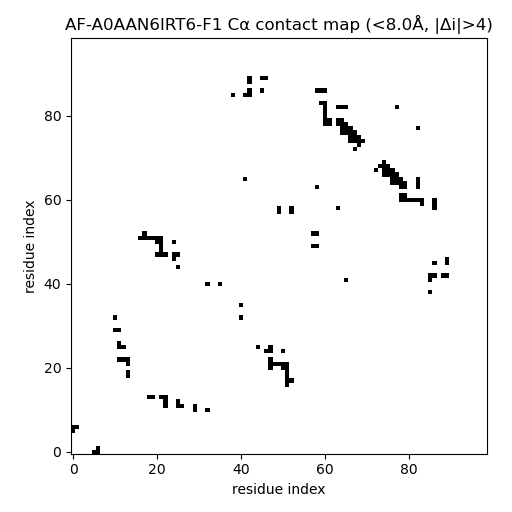 -15.736 8.971 1.00 41.56 96 MET A N 1
ATOM 733 C CA . MET A 1 96 ? -9.045 -17.070 8.881 1.00 41.56 96 MET A CA 1
ATOM 734 C C . MET A 1 96 ? -7.790 -17.275 9.747 1.00 41.56 96 MET A C 1
ATOM 736 O O . MET A 1 96 ? -7.401 -18.422 9.942 1.00 41.56 96 MET A O 1
ATOM 740 N N . ASP A 1 97 ? -7.178 -16.222 10.299 1.00 41.50 97 ASP A N 1
ATOM 741 C CA . ASP A 1 97 ? -5.896 -16.322 11.029 1.00 41.50 97 ASP A CA 1
ATOM 742 C C . ASP A 1 97 ? -6.052 -16.318 12.570 1.00 41.50 97 ASP A C 1
ATOM 744 O O . ASP A 1 97 ? -5.065 -16.199 13.299 1.00 41.50 97 ASP A O 1
ATOM 748 N N . THR A 1 98 ? -7.282 -16.454 13.091 1.00 34.28 98 THR A N 1
ATOM 749 C CA . THR A 1 98 ? -7.575 -16.414 14.545 1.00 34.28 98 THR A CA 1
ATOM 750 C C . THR A 1 98 ? -8.161 -17.721 15.119 1.00 34.28 98 THR A C 1
ATOM 752 O O . THR A 1 98 ? -8.793 -17.687 16.174 1.00 34.28 98 THR A O 1
ATOM 755 N N . GLU A 1 99 ? -7.943 -18.879 14.484 1.00 31.42 99 GLU A N 1
ATOM 756 C CA . GLU A 1 99 ? -8.273 -20.201 15.071 1.00 31.42 99 GLU A CA 1
ATOM 757 C C . GLU A 1 99 ? -7.040 -20.987 15.543 1.00 31.42 99 GLU A C 1
ATOM 759 O O . GLU A 1 99 ? -6.050 -21.087 14.784 1.00 31.42 99 GLU A O 1
#

Secondary structure (DSSP, 8-state):
--TT------SS---STTHHHHHHHHHHHGGGGGG--HHHHHHHHHHHHHTTSPTT----TTT-EEEEEETTEEEEEEEGGGGHHHHHHHHHTTTTS--

Solvent-accessible surface area (backbone atoms only — not comparable to full-atom values): 6209 Å² total; per-residue (Å²): 119,49,99,85,72,54,77,80,89,72,94,64,85,59,76,72,78,56,21,66,47,18,36,56,47,36,73,73,49,53,90,54,55,87,80,45,52,73,69,55,47,50,34,55,51,50,54,20,52,52,59,40,51,57,93,97,59,79,89,44,37,90,79,42,72,48,74,52,67,52,99,94,38,70,83,44,77,33,56,36,76,70,32,39,72,53,54,53,54,49,59,61,63,53,77,74,76,78,125

Sequence (99 aa):
FSPSGIVSEYYGYSIGARSQSARTNLERNFNGFEDLSLNELIASGLRALRDTVQQGKQLDSMNTSIGFVGKDTKLTLLDGEETQAYLDLLDEGEAMDTE

Nearest PDB structures (foldseek):
  5le5-assembly1_S  TM=9.885E-01  e=1.245E-06  Homo sapiens
  8bzl-assembly1_E  TM=9.852E-01  e=1.949E-06  Homo sapiens
  8yvg-assembly1_L  TM=9.820E-01  e=2.077E-06  Canis lupus familiaris
  8yvp-assembly1_G  TM=9.837E-01  e=4.475E-06  Mus musculus
  6r70-assembly1_E  TM=9.583E-01  e=4.198E-06  Homo sapiens

Radius of gyration: 14.37 Å; Cα contacts (8 Å, |Δi|>4): 88; chains: 1; bounding box: 36×36×38 Å

Mean predicted aligned error: 5.53 Å